Protein AF-A0A534KC63-F1 (afdb_monomer_lite)

pLDDT: mean 70.68, std 10.98, range [44.09, 91.12]

Structure (mmCIF, N/CA/C/O backbone):
data_AF-A0A534KC63-F1
#
_entry.id   AF-A0A534KC63-F1
#
loop_
_atom_site.group_PDB
_atom_site.id
_atom_site.type_symbol
_atom_site.label_atom_id
_atom_site.label_alt_id
_atom_site.label_comp_id
_atom_site.label_asym_id
_atom_site.label_entity_id
_atom_site.label_seq_id
_atom_site.pdbx_PDB_ins_code
_atom_site.Cartn_x
_atom_site.Cartn_y
_atom_site.Cartn_z
_atom_site.occupancy
_atom_site.B_iso_or_equiv
_atom_site.auth_seq_id
_atom_site.auth_comp_id
_atom_site.auth_asym_id
_atom_site.auth_atom_id
_atom_site.pdbx_PDB_model_num
ATOM 1 N N . MET A 1 1 ? 8.738 13.733 -45.781 1.00 44.09 1 MET A N 1
ATOM 2 C CA . MET A 1 1 ? 9.994 13.293 -45.134 1.00 44.09 1 MET A CA 1
ATOM 3 C C . MET A 1 1 ? 9.649 12.070 -44.302 1.00 44.09 1 MET A C 1
ATOM 5 O O . MET A 1 1 ? 8.752 12.170 -43.476 1.00 44.09 1 MET A O 1
ATOM 9 N N . MET A 1 2 ? 10.232 10.907 -44.591 1.00 55.28 2 MET A N 1
ATOM 10 C CA . MET A 1 2 ? 9.989 9.700 -43.791 1.00 55.28 2 MET A CA 1
ATOM 11 C C . MET A 1 2 ? 10.802 9.823 -42.494 1.00 55.28 2 MET A C 1
ATOM 13 O O . MET A 1 2 ? 11.978 10.181 -42.584 1.00 55.28 2 MET A O 1
ATOM 17 N N . PRO A 1 3 ? 10.214 9.596 -41.308 1.00 66.12 3 PRO A N 1
ATOM 18 C CA . PRO A 1 3 ? 10.955 9.669 -40.056 1.00 66.12 3 PRO A CA 1
ATOM 19 C C . PRO A 1 3 ? 12.108 8.662 -40.085 1.00 66.12 3 PRO A C 1
ATOM 21 O O . PRO A 1 3 ? 11.912 7.480 -40.371 1.00 66.12 3 PRO A O 1
ATOM 24 N N . THR A 1 4 ? 13.325 9.141 -39.829 1.00 71.75 4 THR A N 1
ATOM 25 C CA . THR A 1 4 ? 14.507 8.284 -39.741 1.00 71.75 4 THR A CA 1
ATOM 26 C C . THR A 1 4 ? 14.369 7.348 -38.541 1.00 71.75 4 THR A C 1
ATOM 28 O O . THR A 1 4 ? 14.013 7.815 -37.456 1.00 71.75 4 THR A O 1
ATOM 31 N N . PRO A 1 5 ? 14.649 6.044 -38.702 1.00 75.31 5 PRO A N 1
ATOM 32 C CA . PRO A 1 5 ? 14.561 5.093 -37.605 1.00 75.31 5 PRO A CA 1
ATOM 33 C C . PRO A 1 5 ? 15.533 5.476 -36.475 1.00 75.31 5 PRO A C 1
ATOM 35 O O . PRO A 1 5 ? 16.694 5.776 -36.760 1.00 75.31 5 PRO A O 1
ATOM 38 N N . PRO A 1 6 ? 15.097 5.463 -35.202 1.00 82.38 6 PRO A N 1
ATOM 39 C CA . PRO A 1 6 ? 15.961 5.783 -34.076 1.00 82.38 6 PRO A CA 1
ATOM 40 C C . PRO A 1 6 ? 17.083 4.738 -33.947 1.00 82.38 6 PRO A C 1
ATOM 42 O O . PRO A 1 6 ? 16.858 3.550 -34.208 1.00 82.38 6 PRO A O 1
ATOM 45 N N . PRO A 1 7 ? 18.299 5.148 -33.550 1.00 88.06 7 PRO A N 1
ATOM 46 C CA . PRO A 1 7 ? 19.395 4.223 -33.299 1.00 88.06 7 PRO A CA 1
ATOM 47 C C . PRO A 1 7 ? 19.193 3.462 -31.982 1.00 88.06 7 PRO A C 1
ATOM 49 O O . PRO A 1 7 ? 18.578 3.949 -31.034 1.00 88.06 7 PRO A O 1
ATOM 52 N N . CYS A 1 8 ? 19.742 2.253 -31.903 1.00 88.88 8 CYS A N 1
ATOM 53 C CA . CYS A 1 8 ? 19.739 1.452 -30.686 1.00 88.88 8 CYS A CA 1
ATOM 54 C C . CYS A 1 8 ? 20.597 2.112 -29.595 1.00 88.88 8 CYS A C 1
ATOM 56 O O . CYS A 1 8 ? 21.781 2.344 -29.839 1.00 88.88 8 CYS A O 1
ATOM 58 N N . PRO A 1 9 ? 20.082 2.311 -28.366 1.00 84.31 9 PRO A N 1
ATOM 59 C CA . PRO A 1 9 ? 20.852 2.932 -27.285 1.00 84.31 9 PRO A CA 1
ATOM 60 C C . PRO A 1 9 ? 22.046 2.083 -26.823 1.00 84.31 9 PRO A C 1
ATOM 62 O O . PRO A 1 9 ? 22.959 2.607 -26.199 1.00 84.31 9 PRO A O 1
ATOM 65 N N . ARG A 1 10 ? 22.064 0.773 -27.125 1.00 86.69 10 ARG A N 1
ATOM 66 C CA . ARG A 1 10 ? 23.156 -0.129 -26.724 1.00 86.69 10 ARG A CA 1
ATOM 67 C C . ARG A 1 10 ? 24.274 -0.251 -27.763 1.00 86.69 10 ARG A C 1
ATOM 69 O O . ARG A 1 10 ? 25.413 -0.476 -27.383 1.00 86.69 10 ARG A O 1
ATOM 76 N N . CYS A 1 11 ? 23.957 -0.182 -29.058 1.00 90.88 11 CYS A N 1
ATOM 77 C CA . CYS A 1 11 ? 24.931 -0.464 -30.127 1.00 90.88 11 CYS A CA 1
ATOM 78 C C . CYS A 1 11 ? 24.930 0.536 -31.292 1.00 90.88 11 CYS A C 1
ATOM 80 O O . CYS A 1 11 ? 25.716 0.380 -32.219 1.00 90.88 11 CYS A O 1
ATOM 82 N N . GLY A 1 12 ? 24.034 1.524 -31.298 1.00 88.88 12 GLY A N 1
ATOM 83 C CA . GLY A 1 12 ? 23.929 2.530 -32.358 1.00 88.88 12 GLY A CA 1
ATOM 84 C C . GLY A 1 12 ? 23.275 2.057 -33.662 1.00 88.88 12 GLY A C 1
ATOM 85 O O . GLY A 1 12 ? 22.983 2.884 -34.519 1.00 88.88 12 GLY A O 1
ATOM 86 N N . ALA A 1 13 ? 22.991 0.759 -33.826 1.00 89.88 13 ALA A N 1
ATOM 87 C CA . ALA A 1 13 ? 22.384 0.234 -35.051 1.00 89.88 13 ALA A CA 1
ATOM 88 C C . ALA A 1 13 ? 20.956 0.779 -35.281 1.00 89.88 13 ALA A C 1
ATOM 90 O O . ALA A 1 13 ? 20.206 0.927 -34.310 1.00 89.88 13 ALA A O 1
ATOM 91 N N . PRO A 1 14 ? 20.536 1.030 -36.536 1.00 88.31 14 PRO A N 1
ATOM 92 C CA . PRO A 1 14 ? 19.202 1.548 -36.833 1.00 88.31 14 PRO A CA 1
ATOM 93 C C . PRO A 1 14 ? 18.109 0.541 -36.451 1.00 88.31 14 PRO A C 1
ATOM 95 O O . PRO A 1 14 ? 18.135 -0.622 -36.868 1.00 88.31 14 PRO A O 1
ATOM 98 N N . ILE A 1 15 ? 17.121 0.986 -35.671 1.00 87.81 15 ILE A N 1
ATOM 99 C CA . ILE A 1 15 ? 15.995 0.150 -35.245 1.00 87.81 15 ILE A CA 1
ATOM 100 C C . ILE A 1 15 ? 14.920 0.141 -36.332 1.00 87.81 15 ILE A C 1
ATOM 102 O O . ILE A 1 15 ? 14.343 1.172 -36.668 1.00 87.81 15 ILE A O 1
ATOM 106 N N . ARG A 1 16 ? 14.558 -1.045 -36.823 1.00 80.94 16 ARG A N 1
ATOM 107 C CA . ARG A 1 16 ? 13.346 -1.215 -37.635 1.00 80.94 16 ARG A CA 1
ATOM 108 C C . ARG A 1 16 ? 12.144 -1.380 -36.708 1.00 80.94 16 ARG A C 1
ATOM 110 O O . ARG A 1 16 ? 12.043 -2.391 -36.025 1.00 80.94 16 ARG A O 1
ATOM 117 N N . MET A 1 17 ? 11.257 -0.389 -36.654 1.00 79.06 17 MET A N 1
ATOM 118 C CA . MET A 1 17 ? 10.003 -0.500 -35.902 1.00 79.06 17 MET A CA 1
ATOM 119 C C . MET A 1 17 ? 8.963 -1.333 -36.670 1.00 79.06 17 MET A C 1
ATOM 121 O O . MET A 1 17 ? 8.929 -1.247 -37.898 1.00 79.06 17 MET A O 1
ATOM 125 N N . PRO A 1 18 ? 8.079 -2.076 -35.976 1.00 77.75 18 PRO A N 1
ATOM 126 C CA . PRO A 1 18 ? 8.046 -2.328 -34.530 1.00 77.75 18 PRO A CA 1
ATOM 127 C C . PRO A 1 18 ? 8.920 -3.541 -34.138 1.00 77.75 18 PRO A C 1
ATOM 129 O O . PRO A 1 18 ? 8.593 -4.676 -34.472 1.00 77.75 18 PRO A O 1
ATOM 132 N N . ALA A 1 19 ? 10.011 -3.332 -33.390 1.00 78.12 19 ALA A N 1
ATOM 133 C CA . ALA A 1 19 ? 10.888 -4.413 -32.916 1.00 78.12 19 ALA A CA 1
ATOM 134 C C . ALA A 1 19 ? 11.013 -4.403 -31.391 1.00 78.12 19 ALA A C 1
ATOM 136 O O . ALA A 1 19 ? 11.270 -3.359 -30.798 1.00 78.12 19 ALA A O 1
ATOM 137 N N . ARG A 1 20 ? 10.861 -5.574 -30.753 1.00 82.56 20 ARG A N 1
ATOM 138 C CA . ARG A 1 20 ? 11.026 -5.722 -29.292 1.00 82.56 20 ARG A CA 1
ATOM 139 C C . ARG A 1 20 ? 12.487 -5.828 -28.858 1.00 82.56 20 ARG A C 1
ATOM 141 O O . ARG A 1 20 ? 12.825 -5.426 -27.748 1.00 82.56 20 ARG A O 1
ATOM 148 N N . PHE A 1 21 ? 13.338 -6.330 -29.748 1.00 87.31 21 PHE A N 1
ATOM 149 C CA . PHE A 1 21 ? 14.772 -6.509 -29.546 1.00 87.31 21 PHE A CA 1
ATOM 150 C C . PHE A 1 21 ? 15.545 -5.896 -30.713 1.00 87.31 21 PHE A C 1
ATOM 152 O O . PHE A 1 21 ? 15.036 -5.798 -31.830 1.00 87.31 21 PHE A O 1
ATOM 159 N N . CYS A 1 22 ? 16.785 -5.486 -30.468 1.00 89.38 22 CYS A N 1
ATOM 160 C CA . CYS A 1 22 ? 17.680 -5.028 -31.517 1.00 89.38 22 CYS A CA 1
ATOM 161 C C . CYS A 1 22 ? 18.163 -6.218 -32.356 1.00 89.38 22 CYS A C 1
ATOM 163 O O . CYS A 1 22 ? 18.796 -7.127 -31.826 1.00 89.38 22 CYS A O 1
ATOM 165 N N . ASN A 1 23 ? 17.949 -6.172 -33.672 1.00 87.75 23 ASN A N 1
ATOM 166 C CA . ASN A 1 23 ? 18.392 -7.229 -34.591 1.00 87.75 23 ASN A CA 1
ATOM 167 C C . ASN A 1 23 ? 19.924 -7.338 -34.714 1.00 87.75 23 ASN A C 1
ATOM 169 O O . ASN A 1 23 ? 20.417 -8.341 -35.212 1.00 87.75 23 ASN A O 1
ATOM 173 N N . ALA A 1 24 ? 20.671 -6.308 -34.295 1.00 90.06 24 ALA A N 1
ATOM 174 C CA . ALA A 1 24 ? 22.131 -6.285 -34.378 1.00 90.06 24 ALA A CA 1
ATOM 175 C C . ALA A 1 24 ? 22.813 -6.808 -33.103 1.00 90.06 24 ALA A C 1
ATOM 177 O O . ALA A 1 24 ? 23.783 -7.548 -33.192 1.00 90.06 24 ALA A O 1
ATOM 178 N N . CYS A 1 25 ? 22.323 -6.428 -31.915 1.00 91.12 25 CYS A N 1
ATOM 179 C CA . CYS A 1 25 ? 22.972 -6.763 -30.638 1.00 91.12 25 CYS A CA 1
ATOM 180 C C . CYS A 1 25 ? 22.100 -7.569 -29.661 1.00 91.12 25 CYS A C 1
ATOM 182 O O . CYS A 1 25 ? 22.544 -7.868 -28.555 1.00 91.12 25 CYS A O 1
ATOM 184 N N . GLY A 1 26 ? 20.846 -7.865 -30.013 1.00 87.69 26 GLY A N 1
ATOM 185 C CA . GLY A 1 26 ? 19.911 -8.627 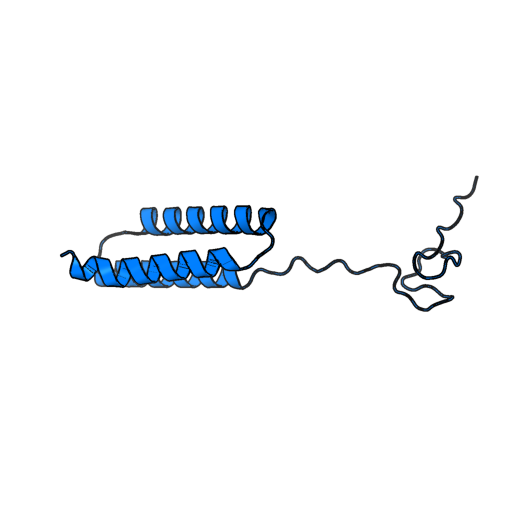-29.178 1.00 87.69 26 GLY A CA 1
ATOM 186 C C . GLY A 1 26 ? 19.350 -7.878 -27.963 1.00 87.69 26 GLY A C 1
ATOM 187 O O . GLY A 1 26 ? 18.588 -8.452 -27.191 1.00 87.69 26 GLY A O 1
ATOM 188 N N . ALA A 1 27 ? 19.697 -6.603 -27.760 1.00 86.62 27 ALA A N 1
ATOM 189 C CA . ALA A 1 27 ? 19.220 -5.840 -26.608 1.00 86.62 27 ALA A CA 1
ATOM 190 C C . ALA A 1 27 ? 17.700 -5.608 -26.652 1.00 86.62 27 ALA A C 1
ATOM 192 O O . ALA A 1 27 ? 17.196 -5.235 -27.715 1.00 86.62 27 ALA A O 1
ATOM 193 N N . PRO A 1 28 ? 16.972 -5.756 -25.529 1.00 85.56 28 PRO A N 1
ATOM 194 C CA . PRO A 1 28 ? 15.566 -5.372 -25.466 1.00 85.56 28 PRO A CA 1
ATOM 195 C C . PRO A 1 28 ? 15.435 -3.858 -25.670 1.00 85.56 28 PRO A C 1
ATOM 197 O O . PRO A 1 28 ? 16.125 -3.072 -25.023 1.00 85.56 28 PRO A O 1
ATOM 200 N N . LEU A 1 29 ? 14.565 -3.453 -26.595 1.00 83.06 29 LEU A N 1
ATOM 201 C CA . LEU A 1 29 ? 14.287 -2.044 -26.905 1.00 83.06 29 LEU A CA 1
ATOM 202 C C . LEU A 1 29 ? 13.150 -1.481 -26.052 1.00 83.06 29 LEU A C 1
ATOM 204 O O . LEU A 1 29 ? 13.076 -0.277 -25.830 1.00 83.06 29 LEU A O 1
ATOM 208 N N . PHE A 1 30 ? 12.307 -2.369 -25.529 1.00 72.31 30 PHE A N 1
ATOM 209 C CA . PHE A 1 30 ? 11.373 -2.063 -24.461 1.00 72.31 30 PHE A CA 1
ATOM 210 C C . PHE A 1 30 ? 11.942 -2.665 -23.188 1.00 72.31 30 PHE A C 1
ATOM 212 O O . PHE A 1 30 ? 11.838 -3.870 -22.951 1.00 72.31 30 PHE A O 1
ATOM 219 N N . ALA A 1 31 ? 12.558 -1.825 -22.360 1.00 64.00 31 ALA A N 1
ATOM 220 C CA . ALA A 1 31 ? 12.570 -2.129 -20.946 1.00 64.00 31 ALA A CA 1
ATOM 221 C C . ALA A 1 31 ? 11.096 -2.130 -20.533 1.00 64.00 31 ALA A C 1
ATOM 223 O O . ALA A 1 31 ? 10.459 -1.079 -20.494 1.00 64.00 31 ALA A O 1
ATOM 224 N N . GLN A 1 32 ? 10.528 -3.3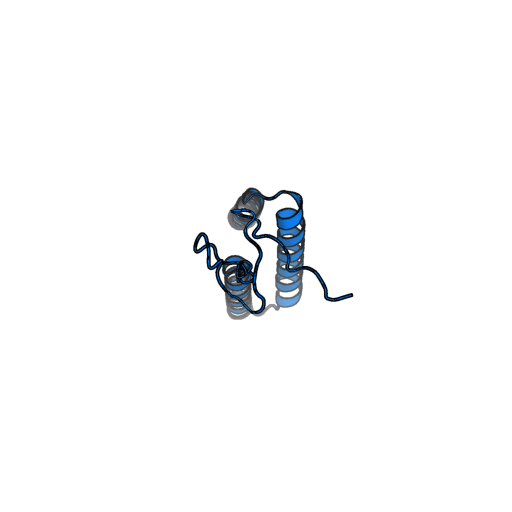15 -20.310 1.00 54.25 32 GLN A N 1
ATOM 225 C CA . GLN A 1 32 ? 9.392 -3.433 -19.412 1.00 54.25 32 GLN A CA 1
ATOM 226 C C . GLN A 1 32 ? 9.825 -2.692 -18.149 1.00 54.25 32 GLN A C 1
ATOM 228 O O . GLN A 1 32 ? 10.766 -3.114 -17.473 1.00 54.25 32 GLN A O 1
ATOM 233 N N . GLY A 1 33 ? 9.263 -1.495 -17.948 1.00 55.72 33 GLY A N 1
ATOM 234 C CA . GLY A 1 33 ? 9.535 -0.714 -16.753 1.00 55.72 33 GLY A CA 1
ATOM 235 C C . GLY A 1 33 ? 9.293 -1.615 -15.547 1.00 55.72 33 GLY A C 1
ATOM 236 O O . GLY A 1 33 ? 8.528 -2.581 -15.671 1.00 55.72 33 GLY A O 1
ATOM 237 N N . PRO A 1 34 ? 9.941 -1.357 -14.401 1.00 55.69 34 PRO A N 1
ATOM 238 C CA . PRO A 1 34 ? 9.566 -2.049 -13.185 1.00 55.69 34 PRO A CA 1
ATOM 239 C C . PRO A 1 34 ? 8.045 -1.954 -13.094 1.00 55.69 34 PRO A C 1
ATOM 241 O O . PRO A 1 34 ? 7.494 -0.851 -13.090 1.00 55.69 34 PRO A O 1
ATOM 244 N N . TRP A 1 35 ? 7.359 -3.099 -13.126 1.00 52.97 35 TRP A N 1
ATOM 245 C CA . TRP A 1 35 ? 5.975 -3.156 -12.679 1.00 52.97 35 TRP A CA 1
ATOM 246 C C . TRP A 1 35 ? 5.948 -2.379 -11.363 1.00 52.97 35 TRP A C 1
ATOM 248 O O . TRP A 1 35 ? 6.892 -2.572 -10.586 1.00 52.97 35 TRP A O 1
ATOM 258 N N . PRO A 1 36 ? 4.984 -1.465 -11.129 1.00 56.97 36 PRO A N 1
ATOM 259 C CA . PRO A 1 36 ? 4.929 -0.762 -9.857 1.00 56.97 36 PRO A CA 1
ATOM 260 C C . PRO A 1 36 ? 4.996 -1.841 -8.785 1.00 56.97 36 PRO A C 1
ATOM 262 O O . PRO A 1 36 ? 4.158 -2.745 -8.769 1.00 56.97 36 PRO A O 1
ATOM 265 N N . ALA A 1 37 ? 6.088 -1.843 -8.018 1.00 61.72 37 ALA A N 1
ATOM 266 C CA . ALA A 1 37 ? 6.305 -2.858 -7.013 1.00 61.72 37 ALA A CA 1
ATOM 267 C C . ALA A 1 37 ? 5.100 -2.748 -6.087 1.00 61.72 37 ALA A C 1
ATOM 269 O O . ALA A 1 37 ? 4.876 -1.700 -5.486 1.00 61.72 37 ALA A O 1
ATOM 270 N N . PHE A 1 38 ? 4.249 -3.773 -6.064 1.00 55.59 38 PHE A N 1
ATOM 271 C CA . PHE A 1 38 ? 3.178 -3.813 -5.088 1.00 55.59 38 PHE A CA 1
ATOM 272 C C . PHE A 1 38 ? 3.871 -3.839 -3.730 1.00 55.59 38 PHE A C 1
ATOM 274 O O . PHE A 1 38 ? 4.491 -4.842 -3.380 1.00 55.59 38 PHE A O 1
ATOM 281 N N . ASP A 1 39 ? 3.829 -2.717 -3.011 1.00 59.16 39 ASP A N 1
ATOM 282 C CA . ASP A 1 39 ? 4.418 -2.575 -1.684 1.00 59.16 39 ASP A CA 1
ATOM 283 C C . ASP A 1 39 ? 3.662 -3.483 -0.706 1.00 59.16 39 ASP A C 1
ATOM 285 O O . ASP A 1 39 ? 2.732 -3.080 -0.000 1.00 59.16 39 ASP A O 1
ATOM 289 N N . THR A 1 40 ? 4.065 -4.752 -0.666 1.00 60.44 40 THR A N 1
ATOM 290 C CA . THR A 1 40 ? 3.534 -5.792 0.226 1.00 60.44 40 THR A CA 1
ATOM 291 C C . THR A 1 40 ? 3.628 -5.379 1.693 1.00 60.44 40 THR A C 1
ATOM 293 O O . THR A 1 40 ? 2.775 -5.751 2.498 1.00 60.44 40 THR A O 1
ATOM 296 N N . HIS A 1 41 ? 4.611 -4.542 2.027 1.00 65.81 41 HIS A N 1
ATOM 297 C CA . HIS A 1 41 ? 4.803 -3.950 3.346 1.00 65.81 41 HIS A CA 1
ATOM 298 C C . HIS A 1 41 ? 3.642 -3.023 3.749 1.00 65.81 41 HIS A C 1
ATOM 300 O O . HIS A 1 41 ? 3.163 -3.103 4.881 1.00 65.81 41 HIS A O 1
ATOM 306 N N . GLY A 1 42 ? 3.129 -2.198 2.826 1.00 62.44 42 GLY A N 1
ATOM 307 C CA . GLY A 1 42 ? 2.005 -1.290 3.094 1.00 62.44 42 GLY A CA 1
ATOM 308 C C . GLY A 1 42 ? 0.669 -2.027 3.230 1.00 62.44 42 GLY A C 1
ATOM 309 O O . GLY A 1 42 ? -0.134 -1.731 4.123 1.00 62.44 42 GLY A O 1
ATOM 310 N N . ALA A 1 43 ? 0.460 -3.048 2.394 1.00 66.94 43 ALA A N 1
ATOM 311 C CA . ALA A 1 43 ? -0.721 -3.905 2.473 1.00 66.94 43 ALA A CA 1
ATOM 312 C C . ALA A 1 43 ? -0.729 -4.745 3.764 1.00 66.94 43 ALA A C 1
ATOM 314 O O . ALA A 1 43 ? -1.748 -4.811 4.454 1.00 66.94 43 ALA A O 1
ATOM 315 N N . GLY A 1 44 ? 0.417 -5.327 4.136 1.00 73.06 44 GLY A N 1
ATOM 316 C CA . GLY A 1 44 ? 0.555 -6.137 5.347 1.00 73.06 44 GLY A CA 1
ATOM 317 C C . GLY A 1 44 ? 0.295 -5.344 6.629 1.00 73.06 44 GLY A C 1
ATOM 318 O O . GLY A 1 44 ? -0.461 -5.795 7.491 1.00 73.06 44 GLY A O 1
ATOM 319 N N . PHE A 1 45 ? 0.847 -4.131 6.735 1.00 72.12 45 PHE A N 1
ATOM 320 C CA . PHE A 1 45 ? 0.665 -3.291 7.923 1.00 72.12 45 PHE A CA 1
ATOM 321 C C . PHE A 1 45 ? -0.797 -2.864 8.115 1.00 72.12 45 PHE A C 1
ATOM 323 O O . PHE A 1 45 ? -1.305 -2.861 9.237 1.00 72.12 45 PHE A O 1
ATOM 330 N N . SER A 1 46 ? -1.502 -2.588 7.013 1.00 66.50 46 SER A N 1
ATOM 331 C CA . SER A 1 46 ? -2.927 -2.237 7.034 1.00 66.50 46 SER A CA 1
ATOM 332 C C . SER A 1 46 ? -3.790 -3.384 7.570 1.00 66.50 46 SER A C 1
ATOM 334 O O . SER A 1 46 ? -4.655 -3.165 8.417 1.00 66.50 46 SER A O 1
ATOM 336 N N . VAL A 1 47 ? -3.523 -4.623 7.141 1.00 76.69 47 VAL A N 1
ATOM 337 C CA . VAL A 1 47 ? -4.250 -5.811 7.625 1.00 76.69 47 VAL A CA 1
ATOM 338 C C . VAL A 1 47 ? -3.987 -6.052 9.114 1.00 76.69 47 VAL A C 1
ATOM 340 O O . VAL A 1 47 ? -4.930 -6.259 9.878 1.00 76.69 47 VAL A O 1
ATOM 343 N N . VAL A 1 48 ? -2.727 -5.973 9.553 1.00 78.56 48 VAL A N 1
ATOM 344 C CA . VAL A 1 48 ? -2.354 -6.171 10.965 1.00 78.56 48 VAL A CA 1
ATOM 345 C C . VAL A 1 48 ? -2.985 -5.105 11.866 1.00 78.56 48 VAL A C 1
ATOM 347 O O . VAL A 1 48 ? -3.557 -5.446 12.902 1.00 78.56 48 VAL A O 1
ATOM 350 N N . ALA A 1 49 ? -2.964 -3.832 11.461 1.00 72.25 49 ALA A N 1
ATOM 351 C CA . ALA A 1 49 ? -3.581 -2.746 12.222 1.00 72.25 49 ALA A CA 1
ATOM 352 C C . ALA A 1 49 ? -5.103 -2.930 12.384 1.00 72.25 49 ALA A C 1
ATOM 354 O O . ALA A 1 49 ? -5.647 -2.690 13.469 1.00 72.25 49 ALA A O 1
ATOM 355 N N . VAL A 1 50 ? -5.787 -3.409 11.337 1.00 76.06 50 VAL A N 1
ATOM 356 C CA . VAL A 1 50 ? -7.225 -3.726 11.386 1.00 76.06 50 VAL A CA 1
ATOM 357 C C . VAL A 1 50 ? -7.497 -4.877 12.352 1.00 76.06 50 VAL A C 1
ATOM 359 O O . VAL A 1 50 ? -8.380 -4.759 13.203 1.00 76.06 50 VAL A O 1
ATOM 362 N N . LEU A 1 51 ? -6.721 -5.962 12.283 1.00 78.44 51 LEU A N 1
ATOM 363 C CA . LEU A 1 51 ? -6.888 -7.119 13.169 1.00 78.44 51 LEU A CA 1
ATOM 364 C C . LEU A 1 51 ? -6.663 -6.759 14.644 1.00 78.44 51 LEU A C 1
ATOM 366 O O . LEU A 1 51 ? -7.464 -7.148 15.494 1.00 78.44 51 LEU A O 1
ATOM 370 N N . ILE A 1 52 ? -5.623 -5.976 14.948 1.00 78.88 52 ILE A N 1
ATOM 371 C CA . ILE A 1 52 ? -5.337 -5.509 16.313 1.00 78.88 52 ILE A CA 1
ATOM 372 C C . ILE A 1 52 ? -6.465 -4.601 16.823 1.00 78.88 52 ILE A C 1
ATOM 374 O O . ILE A 1 52 ? -6.918 -4.758 17.958 1.00 78.88 52 ILE A O 1
ATOM 378 N N . SER A 1 53 ? -6.977 -3.699 15.980 1.00 72.12 53 SER A N 1
ATOM 379 C CA . SER A 1 53 ? -8.091 -2.813 16.344 1.00 72.12 53 SER A CA 1
ATOM 380 C C . SER A 1 53 ? -9.383 -3.589 16.628 1.00 72.12 53 SER A C 1
ATOM 382 O O . SER A 1 53 ? -10.074 -3.302 17.608 1.00 72.12 53 SER A O 1
ATOM 384 N N . LEU A 1 54 ? -9.698 -4.603 15.814 1.00 76.31 54 LEU A N 1
ATOM 385 C CA . LEU A 1 54 ? -10.855 -5.479 16.026 1.00 76.31 54 LEU A CA 1
ATOM 386 C C . LEU A 1 54 ? -10.709 -6.320 17.299 1.00 76.31 54 LEU A C 1
ATOM 388 O O . LEU A 1 54 ? -11.673 -6.469 18.052 1.00 76.31 54 LEU A O 1
ATOM 392 N N . LEU A 1 55 ? -9.509 -6.840 17.565 1.00 82.31 55 LEU A N 1
ATOM 393 C CA . LEU A 1 55 ? -9.227 -7.610 18.773 1.00 82.31 55 LEU A CA 1
ATOM 394 C C . LEU A 1 55 ? -9.405 -6.752 20.035 1.00 82.31 55 LEU A C 1
ATOM 396 O O . LEU A 1 55 ? -10.043 -7.194 20.989 1.00 82.31 55 LEU A O 1
ATOM 400 N N . TRP A 1 56 ? -8.918 -5.508 20.024 1.00 72.81 56 TRP A N 1
ATOM 401 C CA . TRP A 1 56 ? -9.103 -4.578 21.141 1.00 72.81 56 TRP A CA 1
ATOM 402 C C . TRP A 1 56 ? -10.574 -4.225 21.369 1.00 72.81 56 TRP A C 1
ATOM 404 O O . TRP A 1 56 ? -11.033 -4.232 22.515 1.00 72.81 56 TRP A O 1
ATOM 414 N N . PHE A 1 57 ? -11.319 -3.945 20.291 1.00 74.88 57 PHE A N 1
ATOM 415 C CA . PHE A 1 57 ? -12.757 -3.678 20.363 1.00 74.88 57 PHE A CA 1
ATOM 416 C C . PHE A 1 57 ? -13.503 -4.858 20.992 1.00 74.88 57 PHE A C 1
ATOM 418 O O . PHE A 1 57 ? -14.326 -4.661 21.884 1.00 74.88 57 PHE A O 1
ATOM 425 N N . ARG A 1 58 ? -13.153 -6.088 20.592 1.00 79.12 58 ARG A N 1
ATOM 426 C CA . ARG A 1 58 ? -13.747 -7.309 21.144 1.00 79.12 58 ARG A CA 1
ATOM 427 C C . ARG A 1 58 ? -13.472 -7.479 22.644 1.00 79.12 58 ARG A C 1
ATOM 429 O O . ARG A 1 58 ? -14.348 -7.963 23.350 1.00 79.12 58 ARG A O 1
ATOM 436 N N . ILE A 1 59 ? -12.277 -7.121 23.121 1.00 82.31 59 ILE A N 1
ATOM 437 C CA . ILE A 1 59 ? -11.874 -7.311 24.527 1.00 82.31 59 ILE A CA 1
ATOM 438 C C . ILE A 1 59 ? -12.439 -6.210 25.438 1.00 82.31 59 ILE A C 1
ATOM 440 O O . ILE A 1 59 ? -12.905 -6.512 26.531 1.00 82.31 59 ILE A O 1
ATOM 444 N N . ASN A 1 60 ? -12.400 -4.944 25.009 1.00 76.38 60 ASN A N 1
ATOM 445 C CA . ASN A 1 60 ? -12.695 -3.796 25.879 1.00 76.38 60 ASN A CA 1
ATOM 446 C C . ASN A 1 60 ? -14.058 -3.134 25.615 1.00 76.38 60 ASN A C 1
ATOM 448 O O . ASN A 1 60 ? -14.467 -2.278 26.392 1.00 76.38 60 ASN A O 1
ATOM 452 N N . GLY A 1 61 ? -14.752 -3.466 24.520 1.00 75.31 61 GLY A N 1
ATOM 453 C CA . GLY A 1 61 ? -16.069 -2.906 24.183 1.00 75.31 61 GLY A CA 1
ATOM 454 C C . GLY A 1 61 ? -16.076 -1.424 23.774 1.00 75.31 61 GLY A C 1
ATOM 455 O O . GLY A 1 61 ? -17.144 -0.866 23.538 1.00 75.31 61 GLY A O 1
ATOM 456 N N . VAL A 1 62 ? -14.908 -0.777 23.670 1.00 73.38 62 VAL A N 1
ATOM 457 C CA . VAL A 1 62 ? -14.776 0.649 23.323 1.00 73.38 62 VAL A CA 1
ATOM 458 C C . VAL A 1 62 ? -14.239 0.808 21.891 1.00 73.38 62 VAL A C 1
ATOM 460 O O . VAL A 1 62 ? -13.190 0.236 21.573 1.00 73.38 62 VAL A O 1
ATOM 463 N N . PRO A 1 63 ? -14.900 1.592 21.013 1.00 59.22 63 PRO A N 1
ATOM 464 C CA . PRO A 1 63 ? -14.439 1.833 19.648 1.00 59.22 63 PRO A CA 1
ATOM 465 C C . PRO A 1 63 ? -13.230 2.779 19.630 1.00 59.22 63 PRO A C 1
ATOM 467 O O . PRO A 1 63 ? -13.365 3.995 19.567 1.00 59.22 63 PRO A O 1
ATOM 470 N N . ILE A 1 64 ? -12.025 2.206 19.622 1.00 65.44 64 ILE A N 1
ATOM 471 C CA . ILE A 1 64 ? -10.756 2.922 19.355 1.00 65.44 64 ILE A CA 1
ATOM 472 C C . ILE A 1 64 ? -10.550 3.224 17.857 1.00 65.44 64 ILE A C 1
ATOM 474 O O . ILE A 1 64 ? -9.643 3.956 17.460 1.00 65.44 64 ILE A O 1
ATOM 478 N N . PHE A 1 65 ? -11.449 2.688 17.030 1.00 54.56 65 PHE A N 1
ATOM 479 C CA . PHE A 1 65 ? -11.426 2.691 15.572 1.00 54.56 65 PHE A CA 1
ATOM 480 C C . PHE A 1 65 ? -11.114 4.049 14.905 1.00 54.56 65 PHE A C 1
ATOM 482 O O . PHE A 1 65 ? -10.297 4.045 13.984 1.00 54.56 65 PHE A O 1
ATOM 489 N N . PRO A 1 66 ? -11.658 5.213 15.335 1.00 58.16 66 PRO A N 1
ATOM 490 C CA . PRO A 1 66 ? -11.339 6.476 14.667 1.00 58.16 66 PRO A CA 1
ATOM 491 C C . PRO A 1 66 ? -9.909 6.960 14.949 1.00 58.16 66 PRO A C 1
ATOM 493 O O . PRO A 1 66 ? -9.281 7.525 14.062 1.00 58.16 66 PRO A O 1
ATOM 496 N N . LEU A 1 67 ? -9.350 6.700 16.136 1.00 58.31 67 LEU A N 1
ATOM 497 C CA . LEU A 1 67 ? -7.981 7.112 16.478 1.00 58.31 67 LEU A CA 1
ATOM 498 C C . LEU A 1 67 ? -6.927 6.181 15.866 1.00 58.31 67 LEU A C 1
ATOM 500 O O . LEU A 1 67 ? -5.914 6.659 15.358 1.00 58.31 67 LEU A O 1
ATOM 504 N N . GLY A 1 68 ? -7.174 4.868 15.865 1.00 64.19 68 GLY A N 1
ATOM 505 C CA . GLY A 1 68 ? -6.240 3.885 15.306 1.00 64.19 68 GLY A CA 1
ATOM 506 C C . GLY A 1 68 ? -6.115 3.969 13.783 1.00 64.19 68 GLY A C 1
ATOM 507 O O . GLY A 1 68 ? -5.007 3.928 13.250 1.00 64.19 68 GLY A O 1
ATOM 508 N N . LEU A 1 69 ? -7.237 4.147 13.077 1.00 64.81 69 LEU A N 1
ATOM 509 C CA . LEU A 1 69 ? -7.258 4.231 11.614 1.00 64.81 69 LEU A CA 1
ATOM 510 C C . LEU A 1 69 ? -6.683 5.563 11.115 1.00 64.81 69 LEU A C 1
ATOM 512 O O . LEU A 1 69 ? -5.884 5.565 10.180 1.00 64.81 69 LEU A O 1
ATOM 516 N N . VAL A 1 70 ? -7.022 6.683 11.765 1.00 70.38 70 VAL A N 1
ATOM 517 C CA . VAL A 1 70 ? -6.430 7.992 11.443 1.00 70.38 70 VAL A CA 1
ATOM 518 C C . VAL A 1 70 ? -4.933 7.993 11.757 1.00 70.38 70 VAL A C 1
ATOM 520 O O . VAL A 1 70 ? -4.145 8.413 10.914 1.00 70.38 70 VAL A O 1
ATOM 523 N N . GLY A 1 71 ? -4.515 7.454 12.908 1.00 69.06 71 GLY A N 1
ATOM 524 C CA . GLY A 1 71 ? -3.097 7.320 13.254 1.00 69.06 71 GLY A CA 1
ATOM 525 C C . GLY A 1 71 ? -2.325 6.450 12.256 1.00 69.06 71 GLY A C 1
ATOM 526 O O . GLY A 1 71 ? -1.242 6.832 11.813 1.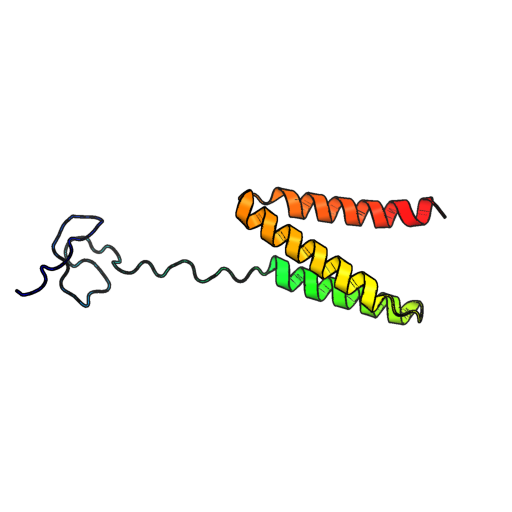00 69.06 71 GLY A O 1
ATOM 527 N N . GLY A 1 72 ? -2.909 5.323 11.839 1.00 6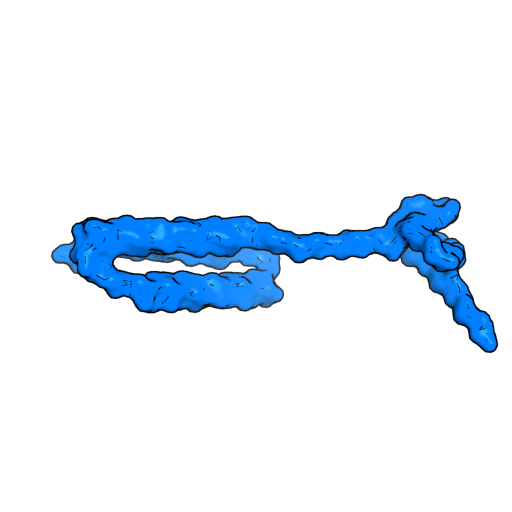8.12 72 GLY A N 1
ATOM 528 C CA . GLY A 1 72 ? -2.336 4.428 10.832 1.00 68.12 72 GLY A CA 1
ATOM 529 C C . GLY A 1 72 ? -2.215 5.070 9.447 1.00 68.12 72 GLY A C 1
ATOM 530 O O . GLY A 1 72 ? -1.161 4.967 8.825 1.00 68.12 72 GLY A O 1
ATOM 531 N N . LEU A 1 73 ? -3.248 5.782 8.984 1.00 66.25 73 LEU A N 1
ATOM 532 C CA . LEU A 1 73 ? -3.218 6.510 7.709 1.00 66.25 73 LEU A CA 1
ATOM 533 C C . LEU A 1 73 ? -2.190 7.646 7.714 1.00 66.25 73 LEU A C 1
ATOM 535 O O . LEU A 1 73 ? -1.476 7.819 6.729 1.00 66.25 73 LEU A O 1
ATOM 539 N N . VAL A 1 74 ? -2.080 8.397 8.815 1.00 71.88 74 VAL A N 1
ATOM 540 C CA . VAL A 1 74 ? -1.088 9.476 8.955 1.00 71.88 74 VAL A CA 1
ATOM 541 C C . VAL A 1 74 ? 0.332 8.913 8.922 1.00 71.88 74 VAL A C 1
ATOM 543 O O . VAL A 1 74 ? 1.172 9.437 8.192 1.00 71.88 74 VAL A O 1
ATOM 546 N N . LEU A 1 75 ? 0.597 7.821 9.644 1.00 64.94 75 LEU A N 1
ATOM 547 C CA . LEU A 1 75 ? 1.896 7.142 9.620 1.00 64.94 75 LEU A CA 1
ATOM 548 C C . LEU A 1 75 ? 2.220 6.566 8.236 1.00 64.94 75 LEU A C 1
ATOM 550 O O . LEU A 1 75 ? 3.350 6.708 7.774 1.00 64.94 75 LEU A O 1
ATOM 554 N N . ALA A 1 76 ? 1.242 5.969 7.551 1.00 64.25 76 ALA A N 1
ATOM 555 C CA . ALA A 1 76 ? 1.420 5.442 6.199 1.00 64.25 76 ALA A CA 1
ATOM 556 C C . ALA A 1 76 ? 1.702 6.556 5.174 1.00 64.25 76 ALA A C 1
ATOM 558 O O . ALA A 1 76 ? 2.606 6.414 4.351 1.00 64.25 76 ALA A O 1
ATOM 559 N N . TYR A 1 77 ? 0.987 7.684 5.256 1.00 68.06 77 TYR A N 1
ATOM 560 C CA . TYR A 1 77 ? 1.211 8.851 4.398 1.00 68.06 77 TYR A CA 1
ATOM 561 C C . TYR A 1 77 ? 2.605 9.449 4.611 1.00 68.06 77 TYR A C 1
ATOM 563 O O . TYR A 1 77 ? 3.345 9.655 3.650 1.00 68.06 77 TYR A O 1
ATOM 571 N N . TRP A 1 78 ? 2.996 9.662 5.871 1.00 65.44 78 TRP A N 1
ATOM 572 C CA . TRP A 1 78 ? 4.334 10.150 6.208 1.00 65.44 78 TRP A CA 1
ATOM 573 C C . TRP A 1 78 ? 5.428 9.161 5.795 1.00 65.44 78 TRP A C 1
ATOM 575 O O . TRP A 1 78 ? 6.471 9.577 5.297 1.00 65.44 78 TRP A O 1
ATOM 585 N N . SER A 1 79 ? 5.195 7.855 5.935 1.00 59.66 79 SER A N 1
ATOM 586 C CA . SER A 1 79 ? 6.139 6.830 5.483 1.00 59.66 79 SER A CA 1
ATOM 587 C C . SER A 1 79 ? 6.330 6.867 3.965 1.00 59.66 79 SER A C 1
ATOM 589 O O . SER A 1 79 ? 7.470 6.856 3.501 1.00 59.66 79 SER A O 1
ATOM 591 N N . HIS A 1 80 ? 5.246 6.986 3.191 1.00 60.50 80 HIS A N 1
ATOM 592 C CA . HIS A 1 80 ? 5.317 7.088 1.734 1.00 60.50 80 HIS A CA 1
ATOM 593 C C . HIS A 1 80 ? 6.036 8.368 1.280 1.00 60.50 80 HIS A C 1
ATOM 595 O O . HIS A 1 80 ? 6.965 8.292 0.471 1.00 60.50 80 HIS A O 1
ATOM 601 N N . ASP A 1 81 ? 5.679 9.524 1.851 1.00 64.19 81 ASP A N 1
ATOM 602 C CA . ASP A 1 81 ? 6.295 10.815 1.521 1.00 64.19 81 ASP A CA 1
ATOM 603 C C . ASP A 1 81 ? 7.806 10.804 1.789 1.00 64.19 81 ASP A C 1
ATOM 605 O O . ASP A 1 81 ? 8.589 11.215 0.930 1.00 64.19 81 ASP A O 1
ATOM 609 N N . ILE A 1 82 ? 8.251 10.241 2.916 1.00 57.09 82 ILE A N 1
ATOM 610 C CA . ILE A 1 82 ? 9.685 10.220 3.206 1.00 57.09 82 ILE A CA 1
ATOM 611 C C . ILE A 1 82 ? 10.427 9.168 2.367 1.00 57.09 82 ILE A C 1
ATOM 613 O O . ILE A 1 82 ? 11.554 9.425 1.940 1.00 57.09 82 ILE A O 1
ATOM 617 N N . ASN A 1 83 ? 9.812 8.022 2.054 1.00 55.62 83 ASN A N 1
ATOM 618 C CA . ASN A 1 83 ? 10.448 7.009 1.204 1.00 55.62 83 ASN A CA 1
ATOM 619 C C . ASN A 1 83 ? 10.734 7.564 -0.205 1.00 55.62 83 ASN A C 1
ATOM 621 O O . ASN A 1 83 ? 11.807 7.326 -0.761 1.00 55.62 83 ASN A O 1
ATOM 625 N N . THR A 1 84 ? 9.825 8.392 -0.735 1.00 64.38 84 THR A N 1
ATOM 626 C CA . THR A 1 84 ? 10.028 9.074 -2.027 1.00 64.38 84 THR A CA 1
ATOM 627 C C . THR A 1 84 ? 11.093 10.175 -1.987 1.00 64.38 84 THR A C 1
ATOM 629 O O . THR A 1 84 ? 11.725 10.439 -3.008 1.00 64.38 84 THR A O 1
ATOM 632 N N . LYS A 1 85 ? 11.339 10.792 -0.821 1.00 64.25 85 LYS A N 1
ATOM 633 C CA . LYS A 1 85 ? 12.308 11.893 -0.662 1.00 64.25 85 LYS A CA 1
ATOM 634 C C . LYS A 1 85 ? 13.710 11.447 -0.245 1.00 64.25 85 LYS A C 1
ATOM 636 O O . LYS A 1 85 ? 14.678 12.110 -0.604 1.00 64.25 85 LYS A O 1
ATOM 641 N N . VAL A 1 86 ? 13.835 10.368 0.528 1.00 57.84 86 VAL A N 1
ATOM 642 C CA . VAL A 1 86 ? 15.098 9.984 1.194 1.00 57.84 86 VAL A CA 1
ATOM 643 C C . VAL A 1 86 ? 15.690 8.685 0.634 1.00 57.84 86 VAL A C 1
ATOM 645 O O . VAL A 1 86 ? 16.881 8.433 0.812 1.00 57.84 86 VAL A O 1
ATOM 648 N N . GLY A 1 87 ? 14.910 7.880 -0.098 1.00 54.00 87 GLY A N 1
ATOM 649 C CA . GLY A 1 87 ? 15.424 6.705 -0.809 1.00 54.00 87 GLY A CA 1
ATOM 650 C C . GLY A 1 87 ? 16.124 5.676 0.091 1.00 54.00 87 GLY A C 1
ATOM 651 O O . GLY A 1 87 ? 17.128 5.092 -0.324 1.00 54.00 87 GLY A O 1
ATOM 652 N N . ARG A 1 88 ? 15.665 5.479 1.341 1.00 53.81 88 ARG A N 1
ATOM 653 C CA . ARG A 1 88 ? 16.242 4.469 2.248 1.00 53.81 88 ARG A CA 1
ATOM 654 C C . ARG A 1 88 ? 15.281 3.996 3.348 1.00 53.81 88 ARG A C 1
ATOM 656 O O . ARG A 1 88 ? 14.666 4.805 4.033 1.00 53.81 88 ARG A O 1
ATOM 663 N N . GLU A 1 89 ? 15.271 2.678 3.563 1.00 55.84 89 GLU A N 1
ATOM 664 C CA . GLU A 1 89 ? 14.460 1.851 4.488 1.00 55.84 89 GLU A CA 1
ATOM 665 C C . GLU A 1 89 ? 14.452 2.238 5.988 1.00 55.84 89 GLU A C 1
ATOM 667 O O . GLU A 1 89 ? 13.778 1.592 6.791 1.00 55.84 89 GLU A O 1
ATOM 672 N N . SER A 1 90 ? 15.180 3.269 6.424 1.00 55.56 90 SER A N 1
ATOM 673 C CA . SER A 1 90 ? 15.460 3.506 7.850 1.00 55.56 90 SER A CA 1
ATOM 674 C C . SER A 1 90 ? 14.248 3.944 8.680 1.00 55.56 90 SER A C 1
ATOM 676 O O . SER A 1 90 ? 14.212 3.699 9.884 1.00 55.56 90 SER A O 1
ATOM 678 N N . LEU A 1 91 ? 13.232 4.559 8.074 1.00 59.84 91 LEU A N 1
ATOM 679 C CA . LEU A 1 91 ? 12.111 5.138 8.828 1.00 59.84 91 LEU A CA 1
ATOM 680 C C . LEU A 1 91 ? 11.054 4.130 9.254 1.00 59.84 91 LEU A C 1
ATOM 682 O O . LEU A 1 91 ? 10.466 4.294 10.319 1.00 59.84 91 LEU A O 1
ATOM 686 N N . PHE A 1 92 ? 10.860 3.058 8.486 1.00 60.22 92 PHE A N 1
ATOM 687 C CA . PHE A 1 92 ? 9.933 1.993 8.870 1.00 60.22 92 PHE A CA 1
ATOM 688 C C . PHE A 1 92 ? 10.401 1.304 10.160 1.00 60.22 92 PHE A C 1
ATOM 690 O O . PHE A 1 92 ? 9.607 1.031 11.059 1.00 60.22 92 PHE A O 1
ATOM 697 N N . VAL A 1 93 ? 11.718 1.110 10.285 1.00 65.12 93 VAL A N 1
ATOM 698 C CA . VAL A 1 93 ? 12.366 0.560 11.480 1.00 65.12 93 VAL A CA 1
ATOM 699 C C . VAL A 1 93 ? 12.191 1.500 12.675 1.00 65.12 93 VAL A C 1
ATOM 701 O O . VAL A 1 93 ? 11.828 1.048 13.756 1.00 65.12 93 VAL A O 1
ATOM 704 N N . VAL A 1 94 ? 12.366 2.811 12.483 1.00 68.81 94 VAL A N 1
ATOM 705 C CA . VAL A 1 94 ? 12.182 3.807 13.553 1.00 68.81 94 VAL A CA 1
ATOM 706 C C . VAL A 1 94 ? 10.729 3.849 14.036 1.00 68.81 94 VAL A C 1
ATOM 708 O O . VAL A 1 94 ? 10.491 3.826 15.244 1.00 68.81 94 VAL A O 1
ATOM 711 N N . THR A 1 95 ? 9.749 3.843 13.128 1.00 72.50 95 THR A N 1
ATOM 712 C CA . THR A 1 95 ? 8.324 3.805 13.494 1.00 72.50 95 THR A CA 1
ATOM 713 C C . THR A 1 95 ? 7.960 2.512 14.225 1.00 72.50 95 THR A C 1
ATOM 715 O O . THR A 1 95 ? 7.284 2.566 15.252 1.00 72.50 95 THR A O 1
ATOM 718 N N . ALA A 1 96 ? 8.446 1.359 13.754 1.00 74.69 96 ALA A N 1
ATOM 719 C CA . ALA A 1 96 ? 8.225 0.081 14.425 1.00 74.69 96 ALA A CA 1
ATOM 720 C C . ALA A 1 96 ? 8.820 0.071 15.845 1.00 74.69 96 ALA A C 1
ATOM 722 O O . ALA A 1 96 ? 8.142 -0.339 16.788 1.00 74.69 96 ALA A O 1
ATOM 723 N N . ILE A 1 97 ? 10.042 0.589 16.021 1.00 77.06 97 ILE A N 1
ATOM 724 C CA . ILE A 1 97 ? 10.694 0.713 17.334 1.00 77.06 97 ILE A CA 1
ATOM 725 C C . ILE A 1 97 ? 9.874 1.614 18.265 1.00 77.06 97 ILE A C 1
ATOM 727 O O . ILE A 1 97 ? 9.619 1.234 19.407 1.00 77.06 97 ILE A O 1
ATOM 731 N N . LEU A 1 98 ? 9.412 2.776 17.793 1.00 75.62 98 LEU A N 1
ATOM 732 C CA . LEU A 1 98 ? 8.612 3.699 18.606 1.00 75.62 98 LEU A CA 1
ATOM 733 C C . LEU A 1 98 ? 7.268 3.090 19.033 1.00 75.62 98 LEU A C 1
ATOM 735 O O . LEU A 1 98 ? 6.868 3.259 20.186 1.00 75.62 98 LEU A O 1
ATOM 739 N N . CYS A 1 99 ? 6.596 2.340 18.154 1.00 68.94 99 CYS A N 1
ATOM 740 C CA . CYS A 1 99 ? 5.372 1.616 18.509 1.00 68.94 99 CYS A CA 1
ATOM 741 C C . CYS A 1 99 ? 5.625 0.559 19.591 1.00 68.94 99 CYS A C 1
ATOM 743 O O . CYS A 1 99 ? 4.870 0.492 20.562 1.00 68.94 99 CYS A O 1
ATOM 745 N N . VAL A 1 100 ? 6.697 -0.229 19.467 1.00 76.81 100 VAL A N 1
ATOM 746 C CA . VAL A 1 100 ? 7.070 -1.229 20.481 1.00 76.81 100 VAL A CA 1
ATOM 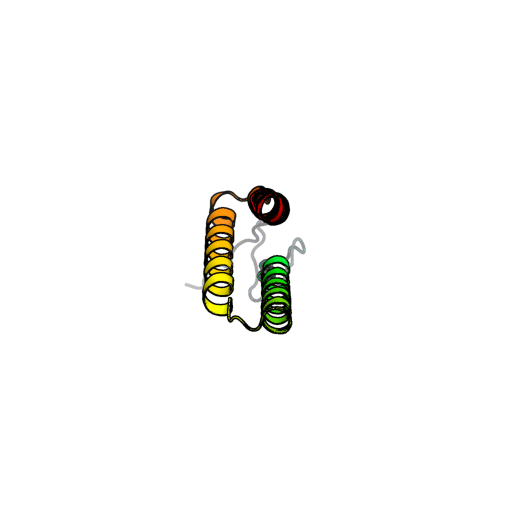747 C C . VAL A 1 100 ? 7.369 -0.550 21.820 1.00 76.81 100 VAL A C 1
ATOM 749 O O . VAL A 1 100 ? 6.820 -0.952 22.847 1.00 76.81 100 VAL A O 1
ATOM 75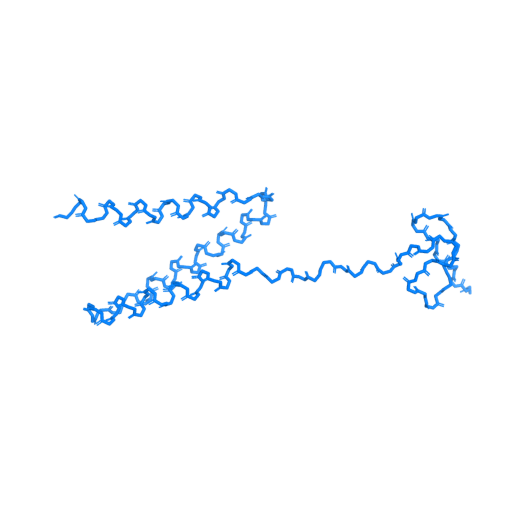2 N N . LEU A 1 101 ? 8.151 0.534 21.819 1.00 74.62 101 LEU A N 1
ATOM 753 C CA . LEU A 1 101 ? 8.454 1.297 23.033 1.00 74.62 101 LEU A CA 1
ATOM 754 C C . LEU A 1 101 ? 7.184 1.843 23.698 1.00 74.62 101 LEU A C 1
ATOM 756 O O . LEU A 1 101 ? 7.028 1.704 24.908 1.00 74.62 101 LEU A O 1
ATOM 760 N N . ALA A 1 102 ? 6.238 2.383 22.927 1.00 70.75 102 ALA A N 1
ATOM 761 C CA . ALA A 1 102 ? 4.976 2.887 23.465 1.00 70.75 102 ALA A CA 1
ATOM 762 C C . ALA A 1 102 ? 4.131 1.783 24.130 1.00 70.75 102 ALA A C 1
ATOM 764 O O . ALA A 1 102 ? 3.542 2.013 25.187 1.00 70.75 102 ALA A O 1
ATOM 765 N N . THR A 1 103 ? 4.106 0.572 23.559 1.00 71.50 103 THR A N 1
ATOM 766 C CA . THR A 1 103 ? 3.366 -0.564 24.144 1.00 71.50 103 THR A CA 1
ATOM 767 C C . THR A 1 103 ? 3.978 -1.094 25.437 1.00 71.50 103 THR A C 1
ATOM 769 O O . THR A 1 103 ? 3.245 -1.582 26.291 1.00 71.50 103 THR A O 1
ATOM 772 N N . ILE A 1 104 ? 5.298 -0.979 25.602 1.00 73.12 104 ILE A N 1
ATOM 773 C CA . ILE A 1 104 ? 6.009 -1.429 26.807 1.00 73.12 104 ILE A CA 1
ATOM 774 C C . ILE A 1 104 ? 5.948 -0.363 27.906 1.00 73.12 104 ILE A C 1
ATOM 776 O O . ILE A 1 104 ? 5.771 -0.687 29.077 1.00 73.12 104 ILE A O 1
ATOM 780 N N . VAL A 1 105 ? 6.078 0.914 27.540 1.00 72.56 105 VAL A N 1
ATOM 781 C CA . VAL A 1 105 ? 6.140 2.032 28.493 1.00 72.56 105 VAL A CA 1
ATOM 782 C C . VAL A 1 105 ? 4.749 2.434 29.003 1.00 72.56 105 VAL A C 1
ATOM 784 O O . VAL A 1 105 ? 4.615 2.822 30.160 1.00 72.56 105 VAL A O 1
ATOM 787 N N . GLY A 1 106 ? 3.695 2.287 28.194 1.00 66.88 106 GLY A N 1
ATOM 788 C CA . GLY A 1 106 ? 2.318 2.621 28.587 1.00 66.88 106 GLY A CA 1
ATOM 789 C C . GLY A 1 106 ? 1.798 1.887 29.840 1.00 66.88 106 GLY A C 1
ATOM 790 O O . GLY A 1 106 ? 1.224 2.539 30.709 1.00 66.88 106 GLY A O 1
ATOM 791 N N . PRO A 1 107 ? 2.009 0.566 29.982 1.00 67.00 107 PRO A N 1
ATOM 792 C CA . PRO A 1 107 ? 1.650 -0.184 31.189 1.00 67.00 107 PRO A CA 1
ATOM 793 C C . PRO A 1 107 ? 2.488 0.163 32.426 1.00 67.00 107 PRO A C 1
ATOM 795 O O . PRO A 1 107 ? 2.024 -0.050 33.536 1.00 67.00 107 PRO A O 1
ATOM 798 N N . LEU A 1 108 ? 3.712 0.667 32.238 1.00 68.56 108 LEU A N 1
ATOM 799 C CA . LEU A 1 108 ? 4.646 1.027 33.315 1.00 68.56 108 LEU A CA 1
ATOM 800 C C . LEU A 1 108 ? 4.373 2.414 33.918 1.00 68.56 108 LEU A C 1
ATOM 802 O O . LEU A 1 108 ? 4.839 2.707 35.014 1.00 68.56 108 LEU A O 1
ATOM 806 N N . LEU A 1 109 ? 3.642 3.267 33.198 1.00 62.84 109 LEU A N 1
ATOM 807 C CA . LEU A 1 109 ? 3.247 4.617 33.622 1.00 62.84 109 LEU A CA 1
ATOM 808 C C . LEU A 1 109 ? 1.843 4.672 34.248 1.00 62.84 109 LEU A C 1
ATOM 810 O O . LEU A 1 109 ? 1.329 5.766 34.487 1.00 62.84 109 LEU A O 1
ATOM 814 N N . ARG A 1 110 ? 1.211 3.518 34.472 1.00 54.66 110 ARG A N 1
ATOM 815 C CA . ARG A 1 110 ? -0.124 3.387 35.060 1.00 54.66 110 ARG A CA 1
ATOM 816 C C . ARG A 1 110 ? -0.034 2.820 36.469 1.00 54.66 110 ARG A C 1
ATOM 818 O O . ARG A 1 110 ? -0.863 3.251 37.297 1.00 54.66 110 ARG A O 1
#

Radius of gyration: 24.97 Å; chains: 1; bounding box: 41×22×80 Å

Foldseek 3Di:
DPDFAAADPVPRHGDDPPDQADPPPRHGPDPPPPPPPPPVVLVVVVVVLVVVQVVCCVPPVDRPPVVSVVVSVVLSVVVVVVCVVPVDPVVVVVVVVVVVVCVVVVVVVD

Sequence (110 aa):
MMPTPPPCPRCGAPIRMPARFCNACGAPLFAQGPWPAFDTHGAGFSVVAVLISLLWFRINGVPIFPLGLVGGLVLAYWSHDINTKVGRESLFVVTAILCVLATIVGPLLR

Secondary structure (DSSP, 8-state):
-PPPPPBPTTT-PBP-SS-SB-TTT--BSS---------HHHHHHHHHHHHHHHHHHHHH----HHHHHHHHHHHHHHHHHHHHHH-STHHHHHHHHHHHHHHHHHHHT-